Protein AF-A0A127T318-F1 (afdb_monomer_lite)

Secondary structure (DSSP, 8-state):
-HHHHHHHHHHHHHHHHHHHHHHHHHHHHHHHHHHHHHTS---EEEE-TTT--EEEESTTS---

Radius of gyration: 17.31 Å; chains: 1; bounding box: 36×44×36 Å

Sequence (64 aa):
MAPVFSVLFSILLATQAQAAGATENLIIAAAQQAEIELDARVGLAIHDTGSGTRWQYNADERFP

Foldseek 3Di:
DPPVVVVVVVVVVVVVVVVLVVVLVVVQVVQVVVCVVVVHDGWDWDADPVVRDIHTDCPPPDDD

pLDDT: mean 84.58, std 13.56, range [57.78, 98.31]

Structure (mmCIF, N/CA/C/O backbone):
data_AF-A0A127T318-F1
#
_entry.id   AF-A0A127T318-F1
#
loop_
_atom_site.group_PDB
_atom_site.id
_atom_site.type_symbol
_atom_site.label_atom_id
_atom_site.label_alt_id
_atom_site.label_comp_id
_ato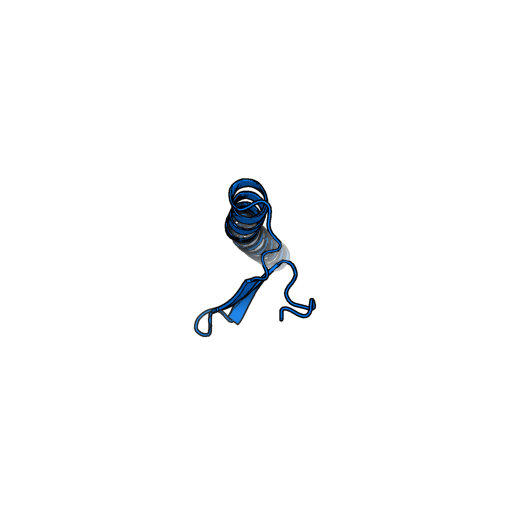m_site.label_asym_id
_atom_site.label_entity_id
_atom_site.label_seq_id
_atom_site.pdbx_PDB_ins_code
_atom_site.Cartn_x
_atom_site.Cartn_y
_atom_site.Cartn_z
_atom_site.occupancy
_atom_site.B_iso_or_equiv
_atom_site.auth_seq_id
_atom_site.auth_comp_id
_atom_site.auth_asym_id
_atom_site.auth_atom_id
_atom_site.pdbx_PDB_model_num
ATOM 1 N N . MET A 1 1 ? -18.566 35.085 25.012 1.00 57.78 1 MET A N 1
ATOM 2 C CA . MET A 1 1 ? -17.790 33.916 25.494 1.00 57.78 1 MET A CA 1
ATOM 3 C C . MET A 1 1 ? -17.737 32.763 24.481 1.00 57.78 1 MET A C 1
ATOM 5 O O . MET A 1 1 ? -16.691 32.147 24.373 1.00 57.78 1 MET A O 1
ATOM 9 N N . ALA A 1 2 ? -18.783 32.503 23.681 1.00 61.22 2 ALA A N 1
ATOM 10 C CA . ALA A 1 2 ? -18.806 31.416 22.683 1.00 61.22 2 ALA A CA 1
ATOM 11 C C . ALA A 1 2 ? -17.787 31.461 21.502 1.00 61.22 2 ALA A C 1
ATOM 13 O O . ALA A 1 2 ? -17.362 30.387 21.071 1.00 61.22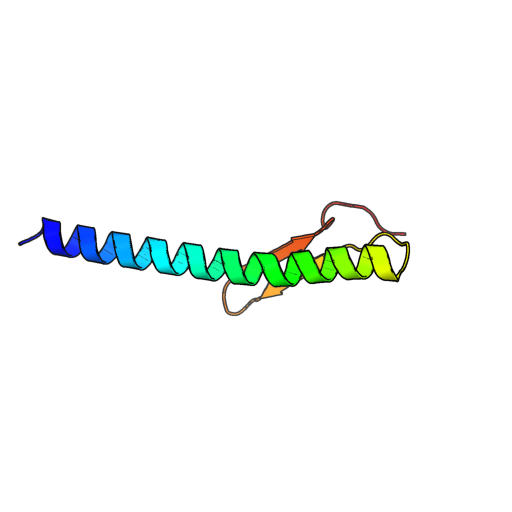 2 ALA A O 1
ATOM 14 N N . PRO A 1 3 ? -17.352 32.623 20.957 1.00 68.31 3 PRO A N 1
ATOM 15 C CA . PRO A 1 3 ? -16.539 32.617 19.734 1.00 68.31 3 PRO A CA 1
ATOM 16 C C . PRO A 1 3 ? -15.080 32.215 19.986 1.00 68.31 3 PRO A C 1
ATOM 18 O O . PRO A 1 3 ? -14.483 31.535 19.161 1.00 68.31 3 PRO A O 1
ATOM 21 N N . VAL A 1 4 ? -14.518 32.564 21.148 1.00 75.06 4 VAL A N 1
ATOM 22 C CA . VAL A 1 4 ? -13.110 32.277 21.482 1.00 75.06 4 VAL A CA 1
ATOM 23 C C . VAL A 1 4 ? -12.872 30.771 21.619 1.00 75.06 4 VAL A C 1
ATOM 25 O O . VAL A 1 4 ? -11.870 30.256 21.132 1.00 75.06 4 VAL A O 1
ATOM 28 N N . PHE A 1 5 ? -13.828 30.052 22.214 1.00 74.19 5 PHE A N 1
ATOM 29 C CA . PHE A 1 5 ? -13.753 28.598 22.372 1.00 74.19 5 PHE A CA 1
ATOM 30 C C . PHE A 1 5 ? -13.820 27.869 21.021 1.00 74.19 5 PHE A C 1
ATOM 32 O O . PHE A 1 5 ? -13.071 26.926 20.789 1.00 74.19 5 PHE A O 1
ATOM 39 N N . SER A 1 6 ? -14.658 28.356 20.098 1.00 78.62 6 SER A N 1
ATOM 40 C CA . SER A 1 6 ? -14.769 27.800 18.739 1.00 78.62 6 SER A CA 1
ATOM 41 C C . SER A 1 6 ? -13.506 28.043 17.909 1.00 78.62 6 SER A C 1
ATOM 43 O O . SER A 1 6 ? -13.072 27.161 17.169 1.00 78.62 6 SER A O 1
ATOM 45 N N . VAL A 1 7 ? -12.882 29.216 18.058 1.00 84.44 7 VAL A N 1
ATOM 46 C CA . VAL A 1 7 ? -11.612 29.541 17.393 1.00 84.44 7 VAL A CA 1
ATOM 47 C C . VAL A 1 7 ? -10.477 28.662 17.924 1.00 84.44 7 VAL A C 1
ATOM 49 O O . VAL A 1 7 ? -9.771 28.048 17.130 1.00 84.44 7 VAL A O 1
ATOM 52 N N . LEU A 1 8 ? -10.339 28.526 19.247 1.00 84.06 8 LEU A N 1
ATOM 53 C CA . LEU A 1 8 ? -9.321 27.663 19.863 1.00 84.06 8 LEU A CA 1
ATOM 54 C C . LEU A 1 8 ? -9.483 26.192 19.460 1.00 84.06 8 LEU A C 1
ATOM 56 O O . LEU A 1 8 ? -8.501 25.533 19.126 1.00 84.06 8 LEU A O 1
ATOM 60 N N . PHE A 1 9 ? -10.720 25.694 19.437 1.00 83.25 9 PHE A N 1
ATOM 61 C CA . PHE A 1 9 ? -11.018 24.337 18.986 1.00 83.25 9 PHE A CA 1
ATOM 62 C C . PHE A 1 9 ? -10.653 24.132 17.509 1.00 83.25 9 PHE A C 1
ATOM 64 O O . PHE A 1 9 ? -10.013 23.144 17.164 1.00 83.25 9 PHE A O 1
ATOM 71 N N . SER A 1 10 ? -10.974 25.094 16.640 1.00 77.75 10 SER A N 1
ATOM 72 C CA . SER A 1 10 ? -10.646 25.013 15.208 1.00 77.75 10 SER A CA 1
ATOM 73 C C . SER A 1 10 ? -9.134 25.017 14.955 1.00 77.75 10 SER A C 1
ATOM 75 O O . SER A 1 10 ? -8.652 24.277 14.100 1.00 77.75 10 SER A O 1
ATOM 77 N N . ILE A 1 11 ? -8.377 25.805 15.727 1.00 82.06 11 ILE A N 1
ATOM 78 C CA . ILE A 1 11 ? -6.908 25.823 15.668 1.00 82.06 11 ILE A CA 1
ATOM 79 C C . ILE A 1 11 ? -6.335 24.465 16.094 1.00 82.06 11 ILE A C 1
ATOM 81 O O . ILE A 1 11 ? -5.440 23.954 15.427 1.00 82.06 11 ILE A O 1
ATOM 85 N N . LEU A 1 12 ? -6.875 23.855 17.156 1.00 80.25 12 LEU A N 1
ATOM 86 C CA . LEU A 1 12 ? -6.451 22.529 17.610 1.00 80.25 12 LEU A CA 1
ATOM 87 C C . LEU A 1 12 ? -6.721 21.438 16.560 1.00 80.25 12 LEU A C 1
ATOM 89 O O . LEU A 1 12 ? -5.886 20.563 16.366 1.00 80.25 12 LEU A O 1
ATOM 93 N N . LEU A 1 13 ? -7.858 21.477 15.857 1.00 74.00 13 LEU A N 1
ATOM 94 C CA . LEU A 1 13 ? -8.130 20.513 14.783 1.00 74.00 13 LEU A CA 1
ATOM 95 C C . LEU A 1 13 ? -7.173 20.686 13.597 1.00 74.00 13 LEU A C 1
ATOM 97 O O . LEU A 1 13 ? -6.712 19.691 13.037 1.00 74.00 13 LEU A O 1
ATOM 101 N N . ALA A 1 14 ? -6.857 21.929 13.227 1.00 65.38 14 ALA A N 1
ATOM 102 C CA . ALA A 1 14 ? -5.931 22.209 12.135 1.00 65.38 14 ALA A CA 1
ATOM 103 C C . ALA A 1 14 ? -4.527 21.649 12.429 1.00 65.38 14 ALA A C 1
ATOM 105 O O . ALA A 1 14 ? -3.972 20.920 11.607 1.00 65.38 14 ALA A O 1
ATOM 106 N N . THR A 1 15 ? -3.986 21.885 13.629 1.00 61.47 15 THR A N 1
ATOM 107 C CA . THR A 1 15 ? -2.648 21.390 13.998 1.00 61.47 15 THR A CA 1
ATOM 108 C C . THR A 1 15 ? -2.555 19.863 13.994 1.00 61.47 15 THR A C 1
ATOM 110 O O . THR A 1 15 ? -1.544 19.317 13.550 1.00 61.4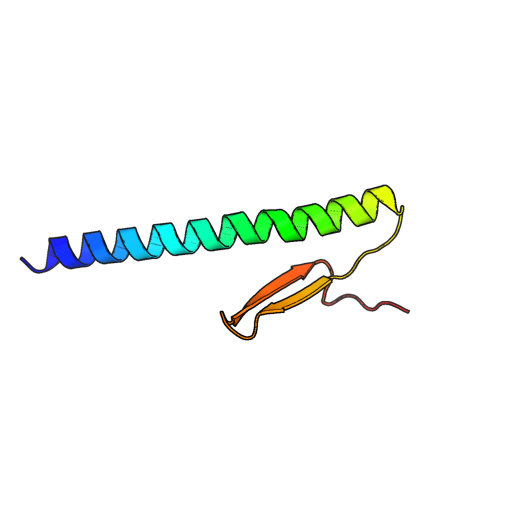7 15 THR A O 1
ATOM 113 N N . GLN A 1 16 ? -3.614 19.165 14.414 1.00 63.44 16 GLN A N 1
ATOM 114 C CA . GLN A 1 16 ? -3.677 17.698 14.384 1.00 63.44 16 GLN A CA 1
ATOM 115 C C . GLN A 1 16 ? -3.680 17.164 12.940 1.00 63.44 16 GLN A C 1
ATOM 117 O O . GLN A 1 16 ? -2.980 16.199 12.635 1.00 63.44 16 GLN A O 1
ATOM 122 N N . ALA A 1 17 ? -4.415 17.819 12.033 1.00 59.62 17 ALA A N 1
ATOM 123 C CA . ALA A 1 17 ? -4.449 17.452 10.617 1.00 59.62 17 ALA A CA 1
ATOM 124 C C . ALA A 1 17 ? -3.089 17.661 9.926 1.00 59.62 17 ALA A C 1
ATOM 126 O O . ALA A 1 17 ? -2.663 16.827 9.129 1.00 59.62 17 ALA A O 1
ATOM 127 N N . GLN A 1 18 ? -2.372 18.742 10.257 1.00 60.38 18 GLN A N 1
ATOM 128 C CA . GLN A 1 18 ? -1.018 18.974 9.743 1.00 60.38 18 GLN A CA 1
ATOM 129 C C . GLN A 1 18 ? -0.008 17.928 10.245 1.00 60.38 18 GLN A C 1
ATOM 131 O O . GLN A 1 18 ? 0.820 17.465 9.462 1.00 60.38 18 GLN A O 1
ATOM 136 N N . ALA A 1 19 ? -0.073 17.535 11.522 1.00 59.41 19 ALA A N 1
ATOM 137 C CA . ALA A 1 19 ? 0.824 16.521 12.080 1.00 59.41 19 ALA A CA 1
ATOM 138 C C . ALA A 1 19 ? 0.623 15.143 11.424 1.00 59.41 19 ALA A C 1
ATOM 140 O O . ALA A 1 19 ? 1.601 14.479 11.082 1.00 59.41 19 ALA A O 1
ATOM 141 N N . ALA A 1 20 ? -0.632 14.751 11.175 1.00 60.47 20 ALA A N 1
ATOM 142 C CA . ALA A 1 20 ? -0.950 13.520 10.452 1.00 60.47 20 ALA A CA 1
ATOM 143 C C . ALA A 1 20 ? -0.377 13.524 9.019 1.00 60.47 20 ALA A C 1
ATOM 145 O O . ALA A 1 20 ? 0.261 12.552 8.614 1.00 60.47 20 ALA A O 1
ATOM 146 N N . GLY A 1 21 ? -0.509 14.642 8.292 1.00 61.91 21 GLY A N 1
ATOM 147 C CA . GLY A 1 21 ? 0.046 14.787 6.940 1.00 61.91 21 GLY A CA 1
ATOM 148 C C . GLY A 1 21 ? 1.582 14.786 6.884 1.00 61.91 21 GLY A C 1
ATOM 149 O O . GLY A 1 21 ? 2.171 14.336 5.903 1.00 61.91 21 GLY A O 1
ATOM 150 N N . ALA A 1 22 ? 2.263 15.244 7.940 1.00 62.84 22 ALA A N 1
ATOM 151 C CA . ALA A 1 22 ? 3.727 15.213 8.009 1.00 62.84 22 ALA A CA 1
ATOM 152 C C . ALA A 1 22 ? 4.277 13.784 8.178 1.00 62.84 22 ALA A C 1
ATOM 154 O O . ALA A 1 22 ? 5.261 13.424 7.534 1.00 62.84 22 ALA A O 1
ATOM 155 N N . THR A 1 23 ? 3.634 12.952 9.006 1.00 60.62 23 THR A N 1
ATOM 156 C CA . THR A 1 23 ? 3.990 11.527 9.139 1.00 60.62 23 THR A CA 1
ATOM 157 C C . THR A 1 23 ? 3.639 10.737 7.879 1.00 60.62 23 THR A C 1
ATOM 159 O O . THR A 1 23 ? 4.417 9.877 7.469 1.00 60.62 23 THR A O 1
ATOM 162 N N . GLU A 1 24 ? 2.512 11.053 7.235 1.00 63.00 24 GLU A N 1
ATOM 163 C CA . GLU A 1 24 ? 2.142 10.490 5.932 1.00 63.00 24 GLU A CA 1
ATOM 164 C C . GLU A 1 24 ? 3.233 10.695 4.883 1.00 63.00 24 GLU A C 1
ATOM 166 O O . GLU A 1 24 ? 3.625 9.749 4.201 1.00 63.00 24 GLU A O 1
ATOM 171 N N . ASN A 1 25 ? 3.810 11.893 4.846 1.00 76.25 25 ASN A N 1
ATOM 172 C CA . ASN A 1 25 ? 4.888 12.229 3.928 1.00 76.25 25 ASN A CA 1
ATOM 173 C C . ASN A 1 25 ? 6.130 11.327 4.107 1.00 76.25 25 ASN A C 1
ATOM 175 O O . ASN A 1 25 ? 6.706 10.881 3.120 1.00 76.25 25 ASN A O 1
ATOM 179 N N . LEU A 1 26 ? 6.510 10.970 5.342 1.00 91.06 26 LEU A N 1
ATOM 180 C CA . LEU A 1 26 ? 7.711 10.154 5.592 1.00 91.06 26 LEU A CA 1
ATOM 181 C C . LEU A 1 26 ? 7.585 8.706 5.098 1.00 91.06 26 LEU A C 1
ATOM 183 O O . LEU A 1 26 ? 8.542 8.163 4.549 1.00 91.06 26 LEU A O 1
ATOM 187 N N . ILE A 1 27 ? 6.422 8.074 5.284 1.00 91.38 27 ILE A N 1
ATOM 188 C CA . ILE A 1 27 ? 6.207 6.680 4.857 1.00 91.38 27 ILE A CA 1
ATOM 189 C C . ILE A 1 27 ? 6.158 6.590 3.330 1.00 91.38 27 ILE A C 1
ATOM 191 O O . ILE A 1 27 ? 6.764 5.694 2.743 1.00 91.38 27 ILE A O 1
ATOM 195 N N . ILE A 1 28 ? 5.486 7.543 2.680 1.00 94.00 28 ILE A N 1
ATOM 196 C CA . ILE A 1 28 ? 5.433 7.608 1.217 1.00 94.00 28 ILE A CA 1
ATOM 197 C C . ILE A 1 28 ? 6.816 7.922 0.631 1.00 94.00 28 ILE A C 1
ATOM 199 O O . ILE A 1 28 ? 7.221 7.288 -0.342 1.00 94.00 28 ILE A O 1
ATOM 203 N N . ALA A 1 29 ? 7.581 8.826 1.251 1.00 94.50 29 ALA A N 1
ATOM 204 C CA . ALA A 1 29 ? 8.950 9.125 0.834 1.00 94.50 29 ALA A CA 1
ATOM 205 C C . ALA A 1 29 ? 9.873 7.899 0.937 1.00 94.50 29 ALA A C 1
ATOM 207 O O . ALA A 1 29 ? 10.695 7.672 0.052 1.00 94.50 29 ALA A O 1
ATOM 208 N N . ALA A 1 30 ? 9.719 7.073 1.976 1.00 95.25 30 ALA A N 1
ATOM 209 C CA . ALA A 1 30 ? 10.475 5.828 2.095 1.00 95.25 30 ALA A CA 1
ATOM 210 C C . ALA A 1 30 ? 10.130 4.828 0.975 1.00 95.25 30 ALA A C 1
ATOM 212 O O . ALA A 1 30 ? 11.028 4.181 0.441 1.00 95.25 30 ALA A O 1
ATOM 213 N N . ALA A 1 31 ? 8.854 4.728 0.583 1.00 94.94 31 ALA A N 1
ATOM 214 C CA . ALA A 1 31 ? 8.443 3.879 -0.537 1.00 94.94 31 ALA A CA 1
ATOM 215 C C . ALA A 1 31 ? 9.042 4.358 -1.873 1.00 94.94 31 ALA A C 1
ATOM 217 O O . ALA A 1 31 ? 9.578 3.545 -2.620 1.00 94.94 31 ALA A O 1
ATOM 218 N N . GLN A 1 32 ? 9.042 5.673 -2.124 1.00 96.25 32 GLN A N 1
ATOM 219 C CA . GLN A 1 32 ? 9.699 6.273 -3.294 1.00 96.25 32 GLN A CA 1
ATOM 220 C C . GLN A 1 32 ? 11.209 6.002 -3.312 1.00 96.25 32 GLN A C 1
ATOM 222 O O . GLN A 1 32 ? 11.773 5.661 -4.349 1.00 96.25 32 GLN A O 1
ATOM 227 N N . GLN A 1 33 ? 11.871 6.129 -2.160 1.00 97.38 33 GLN A N 1
ATOM 228 C CA . GLN A 1 33 ? 13.298 5.844 -2.041 1.00 97.38 33 GLN A CA 1
ATOM 229 C C . GLN A 1 33 ? 13.604 4.370 -2.345 1.00 97.38 33 GLN A C 1
ATOM 231 O O . GLN A 1 33 ? 14.564 4.078 -3.055 1.00 97.38 33 GLN A O 1
ATOM 236 N N . ALA A 1 34 ? 12.763 3.447 -1.870 1.00 96.62 34 ALA A N 1
ATOM 237 C CA . ALA A 1 34 ? 12.907 2.025 -2.159 1.00 96.62 34 ALA A CA 1
ATOM 238 C C . ALA A 1 34 ? 12.739 1.706 -3.655 1.00 96.62 34 ALA A C 1
ATOM 240 O O . ALA A 1 34 ? 13.482 0.873 -4.166 1.00 96.62 34 ALA A O 1
ATOM 241 N N . GLU A 1 35 ? 11.825 2.372 -4.374 1.00 97.38 35 GLU A N 1
ATOM 242 C CA . GLU A 1 35 ? 11.715 2.209 -5.836 1.00 97.38 35 GLU A CA 1
ATOM 243 C C . GLU A 1 35 ? 13.018 2.568 -6.553 1.00 97.38 35 GLU A C 1
ATOM 245 O O . GLU A 1 35 ? 13.473 1.825 -7.422 1.00 97.38 35 GLU A O 1
ATOM 250 N N . ILE A 1 36 ? 13.639 3.683 -6.156 1.00 97.69 36 ILE A N 1
ATOM 251 C CA . ILE A 1 36 ? 14.901 4.157 -6.734 1.00 97.69 36 ILE A CA 1
ATOM 252 C C . ILE A 1 36 ? 16.039 3.177 -6.436 1.00 97.69 36 ILE A C 1
ATOM 254 O O . ILE A 1 36 ? 16.810 2.837 -7.329 1.00 97.69 36 ILE A O 1
ATOM 258 N N . GLU A 1 37 ? 16.164 2.729 -5.186 1.00 98.31 37 GLU A N 1
ATOM 259 C CA . GLU A 1 37 ? 17.250 1.834 -4.764 1.00 98.31 37 GLU A CA 1
ATOM 260 C C . GLU A 1 37 ? 17.153 0.444 -5.390 1.00 98.31 37 GLU A C 1
ATOM 262 O O . GLU A 1 37 ? 18.178 -0.178 -5.676 1.00 98.31 37 GLU A O 1
ATOM 267 N N . LEU A 1 38 ? 15.930 -0.045 -5.596 1.00 97.00 38 LEU A N 1
ATOM 268 C CA . LEU A 1 38 ? 15.676 -1.360 -6.175 1.00 97.00 38 LEU A CA 1
ATOM 269 C C . LEU A 1 38 ? 15.636 -1.345 -7.707 1.00 97.00 38 LEU A C 1
ATOM 271 O O . LEU A 1 38 ? 15.638 -2.424 -8.297 1.00 97.00 38 LEU A O 1
ATOM 275 N N . ASP A 1 39 ? 15.571 -0.162 -8.332 1.00 97.25 39 ASP A N 1
ATOM 276 C CA . ASP A 1 39 ? 15.234 0.014 -9.754 1.00 97.25 39 ASP A CA 1
ATOM 277 C C . ASP A 1 39 ? 13.993 -0.815 -10.138 1.00 97.25 39 ASP A C 1
ATOM 279 O O . ASP A 1 39 ? 13.956 -1.568 -11.114 1.00 97.25 39 ASP A O 1
ATOM 283 N N . ALA A 1 40 ? 12.977 -0.751 -9.276 1.00 95.44 40 ALA A N 1
ATOM 284 C CA . ALA A 1 40 ? 11.799 -1.603 -9.339 1.00 95.44 40 ALA A CA 1
ATOM 285 C C . ALA A 1 40 ? 10.541 -0.854 -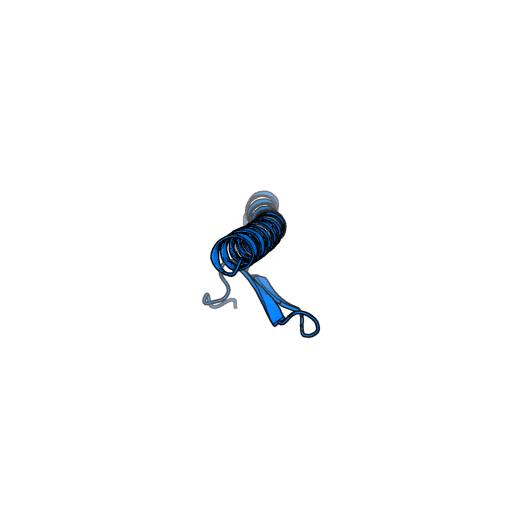8.892 1.00 95.44 40 ALA A C 1
ATOM 287 O O . ALA A 1 40 ? 10.602 0.176 -8.229 1.00 95.44 40 ALA A O 1
ATOM 288 N N . ARG A 1 41 ? 9.377 -1.415 -9.232 1.00 96.00 41 ARG A N 1
ATOM 289 C CA . ARG A 1 41 ? 8.076 -0.905 -8.779 1.00 96.00 41 ARG A CA 1
ATOM 290 C C . ARG A 1 41 ? 7.794 -1.373 -7.356 1.00 96.00 41 ARG A C 1
ATOM 292 O O . ARG A 1 41 ? 7.881 -2.571 -7.080 1.00 96.00 41 ARG A O 1
ATOM 299 N N . VAL A 1 42 ? 7.376 -0.455 -6.491 1.00 96.06 42 VAL A N 1
ATOM 300 C CA . VAL A 1 42 ? 7.002 -0.732 -5.099 1.00 96.06 42 VAL A CA 1
ATOM 301 C C . VAL A 1 42 ? 5.565 -0.282 -4.861 1.00 96.06 42 VAL A C 1
ATOM 303 O O . VAL A 1 42 ? 5.189 0.852 -5.144 1.00 96.06 42 VAL A O 1
ATOM 306 N N . GLY A 1 43 ? 4.762 -1.188 -4.306 1.00 95.81 43 GLY A N 1
ATOM 307 C CA . GLY A 1 43 ? 3.412 -0.914 -3.822 1.00 95.81 43 GLY A CA 1
ATOM 308 C C . GLY A 1 43 ? 3.347 -1.044 -2.307 1.00 95.81 43 GLY A C 1
ATOM 309 O O . GLY A 1 43 ? 3.885 -1.992 -1.736 1.00 95.81 43 GLY A O 1
ATOM 310 N N . LEU A 1 44 ? 2.670 -0.105 -1.653 1.00 94.38 44 LEU A N 1
ATOM 311 C CA . LEU A 1 44 ? 2.486 -0.057 -0.209 1.00 94.38 44 LEU A CA 1
ATOM 312 C C . LEU A 1 44 ? 1.022 0.213 0.132 1.00 94.38 44 LEU A C 1
ATOM 314 O O . LEU A 1 44 ? 0.450 1.196 -0.328 1.00 94.38 44 LEU A O 1
ATOM 318 N N . ALA A 1 45 ? 0.446 -0.609 1.007 1.00 94.88 45 ALA A N 1
ATOM 319 C CA . ALA A 1 45 ? -0.854 -0.365 1.622 1.00 94.88 45 ALA A CA 1
ATOM 320 C C . ALA A 1 45 ? -0.788 -0.738 3.109 1.00 94.88 45 ALA A C 1
ATOM 322 O O . ALA A 1 45 ? -0.826 -1.913 3.472 1.00 94.88 45 ALA A O 1
ATOM 323 N N . ILE A 1 46 ? -0.664 0.267 3.974 1.00 93.38 46 ILE A N 1
ATOM 324 C CA . ILE A 1 46 ? -0.655 0.102 5.430 1.00 93.38 46 ILE A CA 1
ATOM 325 C C . ILE A 1 46 ? -1.971 0.633 5.983 1.00 93.38 46 ILE A C 1
ATOM 327 O O . ILE A 1 46 ? -2.381 1.748 5.663 1.00 93.38 46 ILE A O 1
ATOM 331 N N . HIS A 1 47 ? -2.598 -0.145 6.860 1.00 93.75 47 HIS A N 1
ATOM 332 C CA . HIS A 1 47 ? -3.754 0.270 7.642 1.00 93.75 47 HIS A CA 1
ATOM 333 C C . HIS A 1 47 ? -3.448 0.070 9.128 1.00 93.75 47 HIS A C 1
ATOM 335 O O . HIS A 1 47 ? -3.334 -1.064 9.592 1.00 93.75 47 HIS A O 1
ATOM 341 N N . ASP A 1 48 ? -3.307 1.167 9.868 1.00 92.06 48 ASP A N 1
ATOM 342 C CA . ASP A 1 48 ? -3.220 1.126 11.325 1.00 92.06 48 ASP A CA 1
ATOM 343 C C . ASP A 1 48 ? -4.631 0.982 11.902 1.00 92.06 48 ASP A C 1
ATOM 345 O O . ASP A 1 48 ? -5.432 1.913 11.879 1.00 92.06 48 ASP A O 1
ATOM 349 N N . THR A 1 49 ? -4.938 -0.196 12.440 1.00 93.44 49 THR A N 1
ATOM 350 C CA . THR A 1 49 ? -6.258 -0.512 12.999 1.00 93.44 49 THR A CA 1
ATOM 351 C C . THR A 1 49 ? -6.550 0.193 14.325 1.00 93.44 49 THR A C 1
ATOM 353 O O . THR A 1 49 ? -7.699 0.197 14.758 1.00 93.44 49 THR A O 1
ATOM 356 N N . GLY A 1 50 ? -5.535 0.749 14.994 1.00 93.81 50 GLY A N 1
ATOM 357 C CA . GLY A 1 50 ? -5.702 1.503 16.235 1.00 93.81 50 GLY A CA 1
ATOM 358 C C . GLY A 1 50 ? -6.134 2.946 15.984 1.00 93.81 50 GLY A C 1
ATOM 359 O O . GLY A 1 50 ? -7.045 3.437 16.648 1.00 93.81 50 GLY A O 1
ATOM 360 N N . SER A 1 51 ? -5.506 3.616 15.014 1.00 88.50 51 SER A N 1
ATOM 361 C CA . SER A 1 5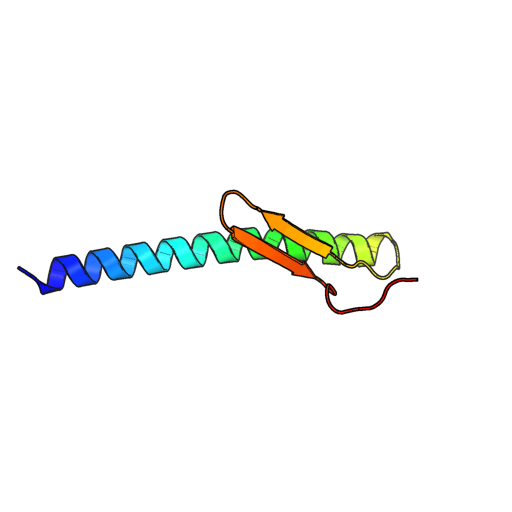1 ? -5.819 5.013 14.668 1.00 88.50 51 SER A CA 1
ATOM 362 C C . SER A 1 51 ? -6.758 5.172 13.465 1.00 88.50 51 SER A C 1
ATOM 364 O O . SER A 1 51 ? -7.320 6.247 13.268 1.00 88.50 51 SER A O 1
ATOM 366 N N . GLY A 1 52 ? -6.928 4.129 12.648 1.00 88.50 52 GLY A N 1
ATOM 367 C CA . GLY A 1 52 ? -7.609 4.196 11.351 1.00 88.50 52 GLY A CA 1
ATOM 368 C C . GLY A 1 52 ? -6.781 4.880 10.255 1.00 88.50 52 GLY A C 1
ATOM 369 O O . GLY A 1 52 ? -7.273 5.072 9.139 1.00 88.50 52 GLY A O 1
ATOM 370 N N . THR A 1 53 ? -5.535 5.260 10.554 1.00 89.38 53 THR A N 1
ATOM 371 C CA . THR A 1 53 ? -4.644 5.904 9.587 1.00 89.38 53 THR A CA 1
ATOM 372 C C . THR A 1 53 ? -4.258 4.917 8.496 1.00 89.38 53 THR A C 1
ATOM 374 O O . THR A 1 53 ? -4.062 3.722 8.737 1.00 89.38 53 THR A O 1
ATOM 377 N N . ARG A 1 54 ? -4.165 5.422 7.267 1.00 91.12 54 ARG A N 1
ATOM 378 C CA . ARG A 1 54 ? -3.782 4.638 6.099 1.00 91.12 54 ARG A CA 1
ATOM 379 C C . ARG A 1 54 ? -2.651 5.331 5.367 1.00 91.12 54 ARG A C 1
ATOM 381 O O . ARG A 1 54 ? -2.707 6.539 5.172 1.00 91.12 54 ARG A O 1
ATOM 388 N N . TRP A 1 55 ? -1.681 4.546 4.925 1.00 93.81 55 TRP A N 1
ATOM 389 C CA . TRP A 1 55 ? -0.602 4.996 4.051 1.00 93.81 55 TRP A CA 1
ATOM 390 C C . TRP A 1 55 ? -0.616 4.135 2.804 1.00 93.81 55 TRP A C 1
ATOM 392 O O . TRP A 1 55 ? -0.581 2.907 2.898 1.00 93.81 55 TRP A O 1
ATOM 402 N N . GLN A 1 56 ? -0.732 4.777 1.646 1.00 94.38 56 GLN A N 1
ATOM 403 C CA . GLN A 1 56 ? -0.933 4.096 0.374 1.00 94.38 56 GLN A CA 1
ATOM 404 C C . GLN A 1 56 ? -0.018 4.700 -0.688 1.00 94.38 56 GLN A C 1
ATOM 406 O O . GLN A 1 56 ? -0.056 5.904 -0.922 1.00 94.38 56 GLN A O 1
ATOM 411 N N . TYR A 1 57 ? 0.784 3.858 -1.332 1.00 95.81 57 TYR A N 1
ATOM 412 C CA . TYR A 1 57 ? 1.667 4.221 -2.437 1.00 95.81 57 TYR A CA 1
ATOM 413 C C . TYR A 1 57 ? 1.553 3.157 -3.524 1.00 95.81 57 TYR A C 1
ATOM 415 O O . TYR A 1 57 ? 1.720 1.980 -3.220 1.00 95.81 57 TYR A O 1
ATOM 423 N N . ASN A 1 58 ? 1.187 3.537 -4.751 1.00 96.25 58 ASN A N 1
ATOM 424 C CA . ASN A 1 58 ? 0.895 2.600 -5.849 1.00 96.25 58 ASN A CA 1
ATOM 425 C C . ASN A 1 58 ? -0.048 1.439 -5.439 1.00 96.25 58 ASN A C 1
ATOM 427 O O . ASN A 1 58 ? 0.004 0.347 -5.997 1.00 96.25 58 ASN A O 1
ATOM 431 N N . ALA A 1 59 ? -0.912 1.661 -4.439 1.00 95.00 59 ALA A N 1
ATOM 432 C CA . ALA A 1 59 ? -1.698 0.612 -3.780 1.00 95.00 59 ALA A CA 1
ATOM 433 C C . ALA A 1 59 ? -2.800 0.021 -4.673 1.00 95.00 59 ALA A C 1
ATOM 435 O O . ALA A 1 59 ? -3.205 -1.123 -4.483 1.00 95.00 59 ALA A O 1
ATOM 436 N N . ASP A 1 60 ? -3.268 0.801 -5.647 1.00 95.88 60 ASP A N 1
ATOM 437 C CA . ASP A 1 60 ? -4.275 0.378 -6.622 1.00 95.88 60 ASP A CA 1
ATOM 438 C C . ASP A 1 60 ? -3.655 -0.344 -7.831 1.00 95.88 60 ASP A C 1
ATOM 440 O O . ASP A 1 60 ? -4.370 -0.865 -8.695 1.00 95.88 60 ASP A O 1
ATOM 444 N N . GLU A 1 61 ? -2.324 -0.382 -7.923 1.00 96.06 61 GLU A N 1
ATOM 445 C CA . GLU A 1 61 ? -1.642 -1.089 -8.996 1.00 96.06 61 GLU A CA 1
ATOM 446 C C . GLU A 1 61 ? -1.669 -2.603 -8.780 1.00 96.06 61 GLU A C 1
ATOM 448 O O . GLU A 1 61 ? -1.700 -3.121 -7.664 1.00 96.06 61 GLU A O 1
ATOM 453 N N . ARG A 1 62 ? -1.614 -3.345 -9.888 1.00 94.69 62 ARG A N 1
ATOM 454 C CA . ARG A 1 62 ? -1.456 -4.799 -9.846 1.00 94.69 62 ARG A CA 1
ATOM 455 C C . ARG A 1 62 ? 0.025 -5.164 -9.878 1.00 94.69 62 ARG A C 1
ATOM 457 O O . ARG A 1 62 ? 0.765 -4.700 -10.753 1.00 94.69 62 ARG A O 1
ATOM 464 N N . PHE A 1 63 ? 0.410 -6.035 -8.954 1.00 91.88 63 PHE A N 1
ATOM 465 C CA . PHE A 1 63 ? 1.727 -6.657 -8.864 1.00 91.88 63 PHE A CA 1
ATOM 466 C C . PHE A 1 63 ? 1.602 -8.151 -9.231 1.00 91.88 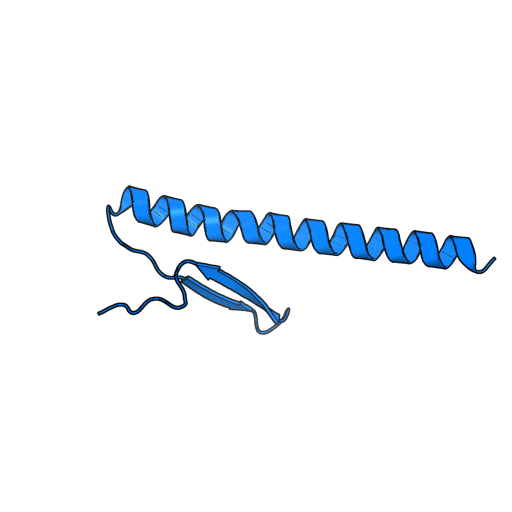63 PHE A C 1
ATOM 468 O O . PHE A 1 63 ? 0.572 -8.748 -8.900 1.00 91.88 63 PHE A O 1
ATOM 475 N N . PRO A 1 64 ? 2.563 -8.721 -9.982 1.00 88.31 64 PRO A N 1
ATOM 476 C CA . PRO A 1 64 ? 2.573 -10.133 -10.371 1.00 88.31 64 PRO A CA 1
ATOM 477 C C . PRO A 1 64 ? 2.975 -11.080 -9.234 1.00 88.31 64 PRO A C 1
ATOM 479 O O . PRO A 1 64 ? 3.700 -10.640 -8.314 1.00 88.31 64 PRO A O 1
#